Protein AF-A0A8X7TLR9-F1 (afdb_monomer_lite)

Secondary structure (DSSP, 8-state):
-------PPP---------------------------------------------------S-HHHHHHHHHHHHHHHHHHHHHHHHHHHHHHHHHHHHHHHHHHHHHHHHHHHHHHHHHHHHHHHHHHHHS-------

Structure (mmCIF, N/CA/C/O backbone):
data_AF-A0A8X7TLR9-F1
#
_entry.id   AF-A0A8X7TLR9-F1
#
loop_
_atom_site.group_PDB
_atom_site.id
_atom_site.type_symbol
_atom_site.label_atom_id
_atom_site.label_alt_id
_atom_site.label_comp_id
_atom_site.label_asym_id
_atom_site.label_entity_id
_atom_site.label_seq_id
_atom_site.pdbx_PDB_ins_code
_atom_site.Cartn_x
_atom_site.Cartn_y
_atom_site.Cartn_z
_atom_site.occupancy
_atom_site.B_iso_or_equiv
_atom_site.auth_seq_id
_atom_site.auth_comp_id
_atom_site.auth_asym_id
_atom_site.auth_atom_id
_atom_site.pdbx_PDB_model_num
ATOM 1 N N . MET A 1 1 ? -4.929 31.911 23.829 1.00 50.41 1 MET A N 1
ATOM 2 C CA . MET A 1 1 ? -4.168 30.751 24.344 1.00 50.41 1 MET A CA 1
ATOM 3 C C . MET A 1 1 ? -3.832 29.879 23.144 1.00 50.41 1 MET A C 1
ATOM 5 O O . MET A 1 1 ? -4.741 29.319 22.551 1.00 50.41 1 MET A O 1
ATOM 9 N N . GLY A 1 2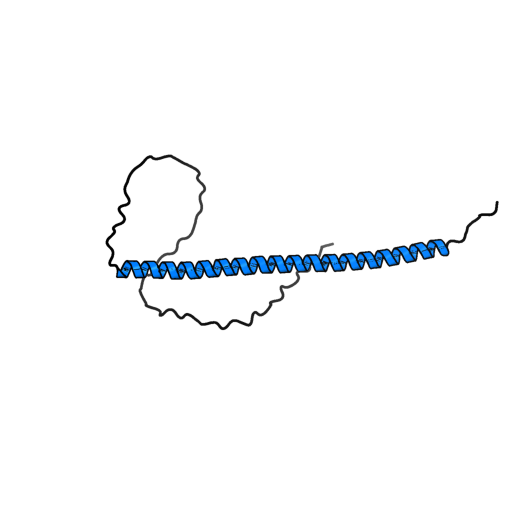 ? -2.582 29.937 22.679 1.00 43.56 2 GLY A N 1
ATOM 10 C CA . GLY A 1 2 ? -2.163 29.411 21.376 1.00 43.56 2 GLY A CA 1
ATOM 11 C C . GLY A 1 2 ? -1.994 27.892 21.355 1.00 43.56 2 GLY A C 1
ATOM 12 O O . GLY A 1 2 ? -1.440 27.307 22.282 1.00 43.56 2 GLY A O 1
ATOM 13 N N . THR A 1 3 ? -2.448 27.264 20.275 1.00 51.62 3 THR A N 1
ATOM 14 C CA . THR A 1 3 ? -2.198 25.858 19.951 1.00 51.62 3 THR A CA 1
ATOM 15 C C . THR A 1 3 ? -0.749 25.682 19.510 1.00 51.62 3 THR A C 1
ATOM 17 O O . THR A 1 3 ? -0.326 26.186 18.470 1.00 51.62 3 THR A O 1
ATOM 20 N N . ARG A 1 4 ? 0.029 24.975 20.329 1.00 55.84 4 ARG A N 1
ATOM 21 C CA . ARG A 1 4 ? 1.423 24.626 20.059 1.00 55.84 4 ARG A CA 1
ATOM 22 C C . ARG A 1 4 ? 1.445 23.411 19.128 1.00 55.84 4 ARG A C 1
ATOM 24 O O . ARG A 1 4 ? 1.131 22.305 19.552 1.00 55.84 4 ARG A O 1
ATOM 31 N N . VAL A 1 5 ? 1.781 23.631 17.860 1.00 59.19 5 VAL A N 1
ATOM 32 C CA . VAL A 1 5 ? 1.993 22.563 16.873 1.00 59.19 5 VAL A CA 1
ATOM 33 C C . VAL A 1 5 ? 3.291 21.843 17.239 1.00 59.19 5 VAL A C 1
ATOM 35 O O . VAL A 1 5 ? 4.369 22.433 17.172 1.00 59.19 5 VAL A O 1
ATOM 38 N N . LEU A 1 6 ? 3.197 20.587 17.676 1.00 62.03 6 LEU A N 1
ATOM 39 C CA . LEU A 1 6 ? 4.368 19.733 17.855 1.00 62.03 6 LEU A CA 1
ATOM 40 C C . LEU A 1 6 ? 4.770 19.183 16.485 1.00 62.03 6 LEU A C 1
ATOM 42 O O . LEU A 1 6 ? 4.161 18.252 15.965 1.00 62.03 6 LEU A O 1
ATOM 46 N N . LEU A 1 7 ? 5.788 19.804 15.895 1.00 58.03 7 LEU A N 1
ATOM 47 C CA . LEU A 1 7 ? 6.465 19.313 14.702 1.00 58.03 7 LEU A CA 1
ATOM 48 C C . LEU A 1 7 ? 7.298 18.083 15.094 1.00 58.03 7 LEU A C 1
ATOM 50 O O . LEU A 1 7 ? 8.336 18.219 15.742 1.00 58.03 7 LEU A O 1
ATOM 54 N N . LEU A 1 8 ? 6.831 16.883 14.739 1.00 56.97 8 LEU A N 1
ATOM 55 C CA . LEU A 1 8 ? 7.645 15.673 14.849 1.00 56.97 8 LEU A CA 1
ATOM 56 C C . LEU A 1 8 ? 8.790 15.729 13.821 1.00 56.97 8 LEU A C 1
ATOM 58 O O . LEU A 1 8 ? 8.535 16.021 12.650 1.00 56.97 8 LEU A O 1
ATOM 62 N N . PRO A 1 9 ? 10.043 15.446 14.220 1.00 61.28 9 PRO A N 1
ATOM 63 C CA . PRO A 1 9 ? 11.161 15.417 13.288 1.00 61.28 9 PRO A CA 1
ATOM 64 C C . PRO A 1 9 ? 11.102 14.156 12.407 1.00 61.28 9 PRO A C 1
ATOM 66 O O . PRO A 1 9 ? 10.744 13.080 12.900 1.00 61.28 9 PRO A O 1
ATOM 69 N N . PRO A 1 10 ? 11.493 14.234 11.122 1.00 56.00 10 PRO A N 1
ATOM 70 C CA . PRO A 1 10 ? 11.616 13.048 10.287 1.00 56.00 10 PRO A CA 1
ATOM 71 C C . PRO A 1 10 ? 12.791 12.187 10.776 1.00 56.00 10 PRO A C 1
ATOM 73 O O . PRO A 1 10 ? 13.925 12.656 10.878 1.00 56.00 10 PRO A O 1
ATOM 76 N N . ARG A 1 11 ? 12.526 10.909 11.082 1.00 49.81 11 ARG A N 1
ATOM 77 C CA . ARG A 1 11 ? 13.576 9.917 11.357 1.00 49.81 11 ARG A CA 1
ATOM 78 C C . ARG A 1 11 ? 14.223 9.529 10.030 1.00 49.81 11 ARG A C 1
ATOM 80 O O . ARG A 1 11 ? 13.587 8.897 9.191 1.00 49.81 11 ARG A O 1
ATOM 87 N N . SER A 1 12 ? 15.487 9.895 9.853 1.00 43.62 12 SER A N 1
ATOM 88 C CA . SER A 1 12 ? 16.330 9.405 8.768 1.00 43.62 12 SER A CA 1
ATOM 89 C C . SER A 1 12 ? 16.535 7.895 8.921 1.00 43.62 12 SER A C 1
ATOM 91 O O . SER A 1 12 ? 17.177 7.427 9.862 1.00 43.62 12 SER A O 1
ATOM 93 N N . LYS A 1 13 ? 15.980 7.108 7.994 1.00 53.12 13 LYS A N 1
ATOM 94 C CA . LYS A 1 13 ? 16.423 5.728 7.786 1.00 53.12 13 LYS A CA 1
ATOM 95 C C . LYS A 1 13 ? 17.663 5.790 6.897 1.00 53.12 13 LYS A C 1
ATOM 97 O O . LYS A 1 13 ? 17.578 6.215 5.750 1.00 53.12 13 LYS A O 1
ATOM 102 N N . LYS A 1 14 ? 18.812 5.424 7.470 1.00 44.06 14 LYS A N 1
ATOM 103 C CA . LYS A 1 14 ? 20.032 5.094 6.730 1.00 44.06 14 LYS A CA 1
ATOM 104 C C . LYS A 1 14 ? 19.715 3.919 5.804 1.00 44.06 14 LYS A C 1
ATOM 106 O O . LYS A 1 14 ? 19.462 2.822 6.289 1.00 44.06 14 LYS A O 1
ATOM 111 N N . THR A 1 15 ? 19.707 4.166 4.504 1.00 38.97 15 THR A N 1
ATOM 112 C CA . THR A 1 15 ? 19.921 3.143 3.481 1.00 38.97 15 THR A CA 1
ATOM 113 C C . THR A 1 15 ? 21.419 2.887 3.411 1.00 38.97 15 THR A C 1
ATOM 115 O O . THR A 1 15 ? 22.150 3.643 2.776 1.00 38.97 15 THR A O 1
ATOM 118 N N . GLU A 1 16 ? 21.873 1.868 4.134 1.00 49.69 16 GLU A N 1
ATOM 119 C CA . GLU A 1 16 ? 22.988 1.057 3.652 1.00 49.69 16 GLU A CA 1
ATOM 120 C C . GLU A 1 16 ? 22.412 -0.064 2.784 1.00 49.69 16 GLU A C 1
ATOM 122 O O . GLU A 1 16 ? 21.243 -0.412 2.944 1.00 49.69 16 GLU A O 1
ATOM 127 N N . GLU A 1 17 ? 23.249 -0.586 1.888 1.00 45.06 17 GLU A N 1
ATOM 128 C CA . GLU A 1 17 ? 22.975 -1.575 0.834 1.00 45.06 17 GLU A CA 1
ATOM 129 C C . GLU A 1 17 ? 22.536 -0.983 -0.515 1.00 45.06 17 GLU A C 1
ATOM 131 O O . GLU A 1 17 ? 21.356 -0.792 -0.797 1.00 45.06 17 GLU A O 1
ATOM 136 N N . SER A 1 18 ? 23.525 -0.704 -1.371 1.00 44.78 18 SER A N 1
ATOM 137 C CA . SER A 1 18 ? 23.675 -1.406 -2.658 1.00 44.78 18 SER A CA 1
ATOM 138 C C . SER A 1 18 ? 24.942 -0.897 -3.357 1.00 44.78 18 SER A C 1
ATOM 140 O O . SER A 1 18 ? 24.904 0.043 -4.150 1.00 44.78 18 SER A O 1
ATOM 142 N N . GLU A 1 19 ? 26.084 -1.508 -3.042 1.00 50.75 19 GLU A N 1
ATOM 143 C CA . GLU A 1 19 ? 27.272 -1.456 -3.896 1.00 50.75 19 GLU A CA 1
ATOM 144 C C . GLU A 1 19 ? 26.984 -2.304 -5.144 1.00 50.75 19 GLU A C 1
ATOM 146 O O . GLU A 1 19 ? 27.215 -3.507 -5.152 1.00 50.75 19 GLU A O 1
ATOM 151 N N . GLU A 1 20 ? 26.428 -1.698 -6.192 1.00 46.66 20 GLU A N 1
ATOM 152 C CA . GLU A 1 20 ? 26.343 -2.330 -7.510 1.00 46.66 20 GLU A CA 1
ATOM 153 C C . GLU A 1 20 ? 26.904 -1.373 -8.564 1.00 46.66 20 GLU A C 1
ATOM 155 O O . GLU A 1 20 ? 26.241 -0.444 -9.018 1.00 46.66 20 GLU A O 1
ATOM 160 N N . GLU A 1 21 ? 28.178 -1.618 -8.875 1.00 46.72 21 GLU A N 1
ATOM 161 C CA . GLU A 1 21 ? 28.906 -1.280 -10.100 1.00 46.72 21 GLU A CA 1
ATOM 162 C C . GLU A 1 21 ? 28.623 0.102 -10.713 1.00 46.72 21 GLU A C 1
ATOM 164 O O . GLU A 1 21 ? 27.740 0.299 -11.553 1.00 46.72 21 GLU A O 1
ATOM 169 N N . GLU A 1 22 ? 29.502 1.049 -10.372 1.00 43.06 22 GLU A N 1
ATOM 170 C CA . GLU A 1 22 ? 29.834 2.200 -11.209 1.00 43.06 22 GLU A CA 1
ATOM 171 C C . GLU A 1 22 ? 30.063 1.748 -12.659 1.00 43.06 22 GLU A C 1
ATOM 173 O O . GLU A 1 22 ? 31.141 1.288 -13.042 1.00 43.06 22 GLU A O 1
ATOM 178 N N . LEU A 1 23 ? 29.045 1.901 -13.507 1.00 53.53 23 LEU A N 1
ATOM 179 C CA . LEU A 1 23 ? 29.184 1.734 -14.948 1.00 53.53 23 LEU A CA 1
ATOM 180 C C . LEU A 1 23 ? 29.871 2.989 -15.499 1.00 53.53 23 LEU A C 1
ATOM 182 O O . LEU A 1 23 ? 29.239 3.878 -16.072 1.00 53.53 23 LEU A O 1
ATOM 186 N N . MET A 1 24 ? 31.177 3.072 -15.243 1.00 51.97 24 MET A N 1
ATOM 187 C CA . MET A 1 24 ? 32.064 4.147 -15.665 1.00 51.97 24 MET A CA 1
ATOM 188 C C . MET A 1 24 ? 32.052 4.220 -17.195 1.00 51.97 24 MET A C 1
ATOM 190 O O . MET A 1 24 ? 32.625 3.384 -17.894 1.00 51.97 24 MET A O 1
ATOM 194 N N . VAL A 1 25 ? 31.341 5.207 -17.734 1.00 60.88 25 VAL A N 1
ATOM 195 C CA . VAL A 1 25 ? 31.395 5.535 -19.159 1.00 60.88 25 VAL A CA 1
ATOM 196 C C . VAL A 1 25 ? 32.743 6.224 -19.396 1.00 60.88 25 VAL A C 1
ATOM 198 O O . VAL A 1 25 ? 33.009 7.210 -18.711 1.00 60.88 25 VAL A O 1
ATOM 201 N N . PRO A 1 26 ? 33.606 5.755 -20.319 1.00 58.69 26 PRO A N 1
ATOM 202 C CA . PRO A 1 26 ? 34.833 6.474 -20.641 1.00 58.69 26 PRO A CA 1
ATOM 203 C C . PRO A 1 26 ? 34.508 7.900 -21.092 1.00 58.69 26 PRO A C 1
ATOM 205 O O . PRO A 1 26 ? 33.720 8.089 -22.026 1.00 58.69 26 PRO A O 1
ATOM 208 N N . ASP A 1 27 ? 35.108 8.884 -20.424 1.00 48.09 27 ASP A N 1
ATOM 209 C CA . ASP A 1 27 ? 34.973 10.295 -20.767 1.00 48.09 27 ASP A CA 1
ATOM 210 C C . ASP A 1 27 ? 35.764 10.551 -22.057 1.00 48.09 27 ASP A C 1
ATOM 212 O O . ASP A 1 27 ? 36.995 10.574 -22.074 1.00 48.09 27 ASP A O 1
ATOM 216 N N . MET A 1 28 ? 35.050 10.654 -23.178 1.00 55.72 28 MET A N 1
ATOM 217 C CA . MET A 1 28 ? 35.617 11.098 -24.447 1.00 55.72 28 MET A CA 1
ATOM 218 C C . MET A 1 28 ? 35.262 12.575 -24.602 1.00 55.72 28 MET A C 1
ATOM 220 O O . MET A 1 28 ? 34.204 12.923 -25.130 1.00 55.72 28 MET A O 1
ATOM 224 N N . GLU A 1 29 ? 36.165 13.413 -24.096 1.00 44.09 29 GLU A N 1
ATOM 225 C CA . GLU A 1 29 ? 36.261 14.855 -24.325 1.00 44.09 29 GLU A CA 1
ATOM 226 C C . GLU A 1 29 ? 35.891 15.217 -25.773 1.00 44.09 29 GLU A C 1
ATOM 228 O O . GLU A 1 29 ? 36.621 14.937 -26.728 1.00 44.09 29 GLU A O 1
ATOM 233 N N . ALA A 1 30 ? 34.740 15.865 -25.940 1.00 41.62 30 ALA A N 1
ATOM 234 C CA . ALA A 1 30 ? 34.401 16.600 -27.147 1.00 41.62 30 ALA A CA 1
ATOM 235 C C . ALA A 1 30 ? 33.771 17.928 -26.730 1.00 41.62 30 ALA A C 1
ATOM 237 O O . ALA A 1 30 ? 32.583 18.020 -26.415 1.00 41.62 30 ALA A O 1
ATOM 238 N N . ALA A 1 31 ? 34.631 18.944 -26.717 1.00 47.59 31 ALA A N 1
ATOM 239 C CA . ALA A 1 31 ? 34.321 20.350 -26.542 1.00 47.59 31 ALA A CA 1
ATOM 240 C C . ALA A 1 31 ? 33.026 20.765 -27.262 1.00 47.59 31 ALA A C 1
ATOM 242 O O . ALA A 1 31 ? 32.839 20.524 -28.455 1.00 47.59 31 ALA A O 1
ATOM 243 N N . GLY A 1 32 ? 32.147 21.440 -26.525 1.00 39.19 32 GLY A N 1
ATOM 244 C CA . GLY A 1 32 ? 30.871 21.928 -27.035 1.00 39.19 32 GLY A CA 1
ATOM 245 C C . GLY A 1 32 ? 30.142 22.778 -26.007 1.00 39.19 32 GLY A C 1
ATOM 246 O O . GLY A 1 32 ? 29.044 22.446 -25.577 1.00 39.19 32 GLY A O 1
ATOM 247 N N . SER A 1 33 ? 30.797 23.854 -25.581 1.00 45.59 33 SER A N 1
ATOM 248 C CA . SER A 1 33 ? 30.229 24.906 -24.742 1.00 45.59 33 SER A CA 1
ATOM 249 C C . SER A 1 33 ? 29.044 25.595 -25.433 1.00 45.59 33 SER A C 1
ATOM 251 O O . SER A 1 33 ? 29.173 26.050 -26.569 1.00 45.59 33 SER A O 1
ATOM 253 N N . THR A 1 34 ? 27.907 25.676 -24.734 1.00 39.28 34 THR A N 1
ATOM 254 C CA . THR A 1 34 ? 27.107 26.887 -24.421 1.00 39.28 34 THR A CA 1
ATOM 255 C C . THR A 1 34 ? 25.593 26.628 -24.417 1.00 39.28 34 THR A C 1
ATOM 257 O O . THR A 1 34 ? 25.023 26.125 -25.379 1.00 39.28 34 THR A O 1
ATOM 260 N N . GLY A 1 35 ? 24.931 27.095 -23.351 1.00 40.03 35 GLY A N 1
ATOM 261 C CA . GLY A 1 35 ? 23.702 27.875 -23.528 1.00 40.03 35 GLY A CA 1
ATOM 262 C C . GLY A 1 35 ? 22.380 27.253 -23.083 1.00 40.03 35 GLY A C 1
ATOM 263 O O . GLY A 1 35 ? 21.567 26.848 -23.902 1.00 40.03 35 GLY A O 1
ATOM 264 N N . VAL A 1 36 ? 22.142 27.283 -21.775 1.00 45.25 36 VAL A N 1
ATOM 265 C CA . VAL A 1 36 ? 20.837 27.213 -21.097 1.00 45.25 36 VAL A CA 1
ATOM 266 C C . VAL A 1 36 ? 19.819 28.202 -21.694 1.00 45.25 36 VAL A C 1
ATOM 268 O O . VAL A 1 36 ? 20.159 29.370 -21.826 1.00 45.25 36 VAL A O 1
ATOM 271 N N . VAL A 1 37 ? 18.566 27.771 -21.916 1.00 42.91 37 VAL A N 1
ATOM 272 C CA . VAL A 1 37 ? 17.341 28.498 -21.500 1.00 42.91 37 VAL A CA 1
ATOM 273 C C . VAL A 1 37 ? 16.156 27.528 -21.362 1.00 42.91 37 VAL A C 1
ATOM 275 O O . VAL A 1 37 ? 15.789 26.818 -22.294 1.00 42.91 37 VAL A O 1
ATOM 278 N N . SER A 1 38 ? 15.568 27.521 -20.167 1.00 45.47 38 SER A N 1
ATOM 279 C CA . SER A 1 38 ? 14.239 26.981 -19.853 1.00 45.47 38 SER A CA 1
ATOM 280 C C . SER A 1 38 ? 13.212 28.122 -19.811 1.00 45.47 38 SER A C 1
ATOM 282 O O . SER A 1 38 ? 13.599 29.276 -19.636 1.00 45.47 38 SER A O 1
ATOM 284 N N . SER A 1 39 ? 11.923 27.748 -19.821 1.00 47.28 39 SER A N 1
ATOM 285 C CA . SER A 1 39 ? 10.677 28.547 -19.699 1.00 47.28 39 SER A CA 1
ATOM 286 C C . SER A 1 39 ? 10.112 29.042 -21.044 1.00 47.28 39 SER A C 1
ATOM 288 O O . SER A 1 39 ? 10.857 29.508 -21.891 1.00 47.28 39 SER A O 1
ATOM 290 N N . SER A 1 40 ? 8.821 28.915 -21.367 1.00 38.69 40 SER A N 1
ATOM 291 C CA . SER A 1 40 ? 7.617 28.890 -20.523 1.00 38.69 40 SER A CA 1
ATOM 292 C C . SER A 1 40 ? 6.476 28.153 -21.235 1.00 38.69 40 SER A C 1
ATOM 294 O O . SER A 1 40 ? 6.465 28.070 -22.461 1.00 38.69 40 SER A O 1
ATOM 296 N N . ALA A 1 41 ? 5.518 27.645 -20.464 1.00 45.38 41 ALA A N 1
ATOM 297 C CA . ALA A 1 41 ? 4.215 27.234 -20.970 1.00 45.38 41 ALA A CA 1
ATOM 298 C C . ALA A 1 41 ? 3.431 28.453 -21.486 1.00 45.38 41 ALA A C 1
ATOM 300 O O . ALA A 1 41 ? 3.453 29.495 -20.834 1.00 45.38 41 ALA A O 1
ATOM 301 N N . ASP A 1 42 ? 2.719 28.292 -22.600 1.00 41.19 42 ASP A N 1
ATOM 302 C CA . ASP A 1 42 ? 1.522 29.076 -22.898 1.00 41.19 42 ASP A CA 1
ATOM 303 C C . ASP A 1 42 ? 0.485 28.180 -23.581 1.00 41.19 42 ASP A C 1
ATOM 305 O O . ASP A 1 42 ? 0.804 27.335 -24.422 1.00 41.19 42 ASP A O 1
ATOM 309 N N . ASP A 1 43 ? -0.734 28.341 -23.095 1.00 48.62 43 ASP A N 1
ATOM 310 C CA . ASP A 1 43 ? -1.954 27.625 -23.415 1.00 48.62 43 ASP A CA 1
ATOM 311 C C . ASP A 1 43 ? -2.560 28.232 -24.685 1.00 48.62 43 ASP A C 1
ATOM 313 O O . ASP A 1 43 ? -2.592 29.447 -24.857 1.00 48.62 43 ASP A O 1
ATOM 317 N N . GLY A 1 44 ? -3.025 27.400 -25.612 1.00 41.00 44 GLY A N 1
ATOM 318 C CA . GLY A 1 44 ? -3.516 27.914 -26.885 1.00 41.00 44 GLY A CA 1
ATOM 319 C C . GLY A 1 44 ? -4.099 26.830 -27.761 1.00 41.00 44 GLY A C 1
ATOM 320 O O . GLY A 1 44 ? -3.498 26.414 -28.750 1.00 41.00 44 GLY A O 1
ATOM 321 N N . ALA A 1 45 ? -5.291 26.369 -27.392 1.00 52.97 45 ALA A N 1
ATOM 322 C CA . ALA A 1 45 ? -6.156 25.621 -28.283 1.00 52.97 45 ALA A CA 1
ATOM 323 C C . ALA A 1 45 ? -6.407 26.431 -29.566 1.00 52.97 45 ALA A C 1
ATOM 325 O O . ALA A 1 45 ? -7.123 27.428 -29.551 1.00 52.97 45 ALA A O 1
ATOM 326 N N . ASN A 1 46 ? -5.843 25.987 -30.686 1.00 42.97 46 ASN A N 1
ATOM 327 C CA . ASN A 1 46 ? -6.381 26.315 -31.997 1.00 42.97 46 ASN A CA 1
ATOM 328 C C . ASN A 1 46 ? -6.010 25.218 -32.991 1.00 42.97 46 ASN A C 1
ATOM 330 O O . ASN A 1 46 ? -4.869 25.089 -33.429 1.00 42.97 46 ASN A O 1
ATOM 334 N N . ASN A 1 47 ? -7.008 24.407 -33.319 1.00 47.50 47 ASN A N 1
ATOM 335 C CA . ASN A 1 47 ? -6.968 23.556 -34.492 1.00 47.50 47 ASN A CA 1
ATOM 336 C C . ASN A 1 47 ? -7.126 24.457 -35.728 1.00 47.50 47 ASN A C 1
ATOM 338 O O . ASN A 1 47 ? -8.030 25.294 -35.753 1.00 47.50 47 ASN A O 1
ATOM 342 N N . PRO A 1 48 ? -6.317 24.249 -36.770 1.00 47.84 48 PRO A N 1
ATOM 343 C CA . PRO A 1 48 ? -6.929 24.164 -38.081 1.00 47.84 48 PRO A CA 1
ATOM 344 C C . PRO A 1 48 ? -6.460 22.901 -38.797 1.00 47.84 48 PRO A C 1
ATOM 346 O O . PRO A 1 48 ? -5.265 22.639 -38.948 1.00 47.84 48 PRO A O 1
ATOM 349 N N . GLU A 1 49 ? -7.441 22.143 -39.281 1.00 45.28 49 GLU A N 1
ATOM 350 C CA . GLU A 1 49 ? -7.253 21.216 -40.387 1.00 45.28 49 GLU A CA 1
ATOM 351 C C . GLU A 1 49 ? -6.427 21.898 -41.480 1.00 45.28 49 GLU A C 1
ATOM 353 O O . GLU A 1 49 ? -6.820 22.925 -42.034 1.00 45.28 49 GLU A O 1
ATOM 358 N N . THR A 1 50 ? -5.273 21.321 -41.800 1.00 44.34 50 THR A N 1
ATOM 359 C CA . THR A 1 50 ? -4.642 21.549 -43.095 1.00 44.34 50 THR A CA 1
ATOM 360 C C . THR A 1 50 ? -4.270 20.217 -43.716 1.00 44.34 50 THR A C 1
ATOM 362 O O . THR A 1 50 ? -3.448 19.441 -43.232 1.00 44.34 50 THR A O 1
ATOM 365 N N . ASP A 1 51 ? -5.008 19.994 -44.785 1.00 38.00 51 ASP A N 1
ATOM 366 C CA . ASP A 1 51 ? -4.907 19.020 -45.839 1.00 38.00 51 ASP A CA 1
ATOM 367 C C . ASP A 1 51 ? -3.465 18.666 -46.246 1.00 38.00 51 ASP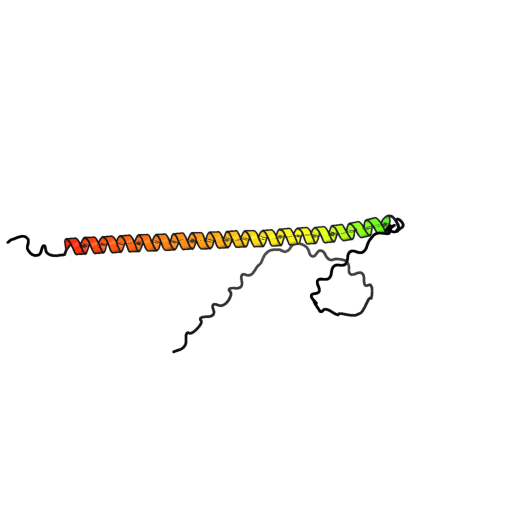 A C 1
ATOM 369 O O . ASP A 1 51 ? -2.630 19.536 -46.469 1.00 38.00 51 ASP A O 1
ATOM 373 N N . GLN A 1 52 ? -3.248 17.355 -46.367 1.00 48.94 52 GLN A N 1
ATOM 374 C CA . GLN A 1 52 ? -2.454 16.641 -47.369 1.00 48.94 52 GLN A CA 1
ATOM 375 C C . GLN A 1 52 ? -1.042 17.112 -47.773 1.00 48.94 52 GLN A C 1
ATOM 377 O O . GLN A 1 52 ? -0.729 18.269 -48.025 1.00 48.94 52 GLN A O 1
ATOM 382 N N . THR A 1 53 ? -0.247 16.081 -48.094 1.00 38.94 53 THR A N 1
ATOM 383 C CA . THR A 1 53 ? 1.041 16.125 -48.804 1.00 38.94 53 THR A CA 1
ATOM 384 C C . THR A 1 53 ? 2.211 16.500 -47.862 1.00 38.94 53 THR A C 1
ATOM 386 O O . THR A 1 53 ? 2.139 17.431 -47.087 1.00 38.94 53 THR A O 1
ATOM 389 N N . GLN A 1 54 ? 3.357 15.825 -47.777 1.00 42.16 54 GLN A N 1
ATOM 390 C CA . GLN A 1 54 ? 4.103 15.037 -48.741 1.00 42.16 54 GLN A CA 1
ATOM 391 C C . GLN A 1 54 ? 5.028 14.090 -47.967 1.00 42.16 54 GLN A C 1
ATOM 393 O O . GLN A 1 54 ? 5.805 14.511 -47.117 1.00 42.16 54 GLN A O 1
ATOM 398 N N . ASN A 1 55 ? 4.989 12.805 -48.313 1.00 44.03 55 ASN A N 1
ATOM 399 C CA . ASN A 1 55 ? 6.197 12.087 -48.703 1.00 44.03 55 ASN A CA 1
ATOM 400 C C . ASN A 1 55 ? 7.468 12.432 -47.890 1.00 44.03 55 ASN A C 1
ATOM 402 O O . ASN A 1 55 ? 8.441 12.959 -48.431 1.00 44.03 55 ASN A O 1
ATOM 406 N N . ALA A 1 56 ? 7.501 12.071 -46.604 1.00 49.47 56 ALA A N 1
ATOM 407 C CA . ALA A 1 56 ? 8.746 12.019 -45.849 1.00 49.47 56 ALA A CA 1
ATOM 408 C C . ALA A 1 56 ? 9.569 10.818 -46.347 1.00 49.47 56 ALA A C 1
ATOM 410 O O . ALA A 1 56 ? 9.698 9.791 -45.674 1.00 49.47 56 ALA A O 1
ATOM 411 N N . LYS A 1 57 ? 10.141 10.949 -47.553 1.00 51.38 57 LYS A N 1
ATOM 412 C CA . LYS A 1 57 ? 11.313 10.193 -48.001 1.00 51.38 57 LYS A CA 1
ATOM 413 C C . LYS A 1 57 ? 12.443 10.544 -47.039 1.00 51.38 57 LYS A C 1
ATOM 415 O O . LYS A 1 57 ? 13.299 11.374 -47.318 1.00 51.38 57 LYS A O 1
ATOM 420 N N . ARG A 1 58 ? 12.417 9.920 -45.860 1.00 60.28 58 ARG A N 1
ATOM 421 C CA . ARG A 1 58 ? 13.552 9.875 -44.942 1.00 60.28 58 ARG A CA 1
ATOM 422 C C . ARG A 1 58 ? 14.735 9.416 -45.791 1.00 60.28 58 ARG A C 1
ATOM 424 O O . ARG A 1 58 ? 14.577 8.397 -46.470 1.00 60.28 58 ARG A O 1
ATOM 431 N N . PRO A 1 59 ? 15.880 10.115 -45.796 1.00 55.38 59 PRO A N 1
ATOM 432 C CA . PRO A 1 59 ? 17.014 9.677 -46.585 1.00 55.38 59 PRO A CA 1
ATOM 433 C C . PRO A 1 59 ? 17.435 8.308 -46.045 1.00 55.38 59 PRO A C 1
ATOM 435 O O . PRO A 1 59 ? 18.009 8.179 -44.962 1.00 55.38 59 PRO A O 1
ATOM 438 N N . ARG A 1 60 ? 17.062 7.255 -46.777 1.00 63.06 60 ARG A N 1
ATOM 439 C CA . ARG A 1 60 ? 17.580 5.899 -46.622 1.00 63.06 60 ARG A CA 1
ATOM 440 C C . ARG A 1 60 ? 19.000 5.943 -47.176 1.00 63.06 60 ARG A C 1
ATOM 442 O O . ARG A 1 60 ? 19.216 5.627 -48.334 1.00 63.06 60 ARG A O 1
ATOM 449 N N . GLY A 1 61 ? 19.934 6.458 -46.384 1.00 60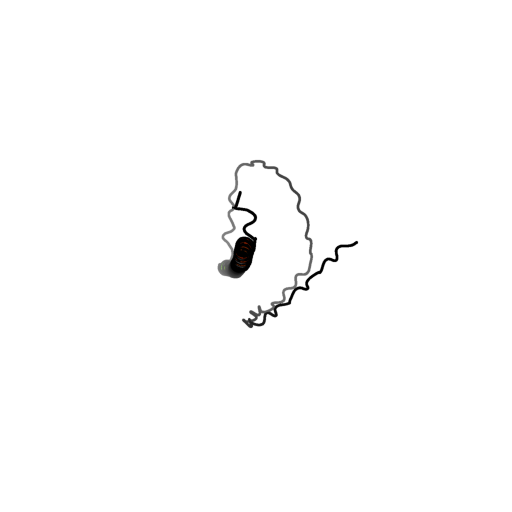.09 61 GLY A N 1
ATOM 450 C CA . GLY A 1 61 ? 21.268 6.770 -46.895 1.00 60.09 61 GLY A CA 1
ATOM 451 C C . GLY A 1 61 ? 22.242 7.223 -45.820 1.00 60.09 61 GLY A C 1
ATOM 452 O O . GLY A 1 61 ? 22.900 8.242 -45.972 1.00 60.09 61 GLY A O 1
ATOM 453 N N . ARG A 1 62 ? 22.318 6.495 -44.706 1.00 61.97 62 ARG A N 1
ATOM 454 C CA . ARG A 1 62 ? 23.381 6.679 -43.717 1.00 61.97 62 ARG A CA 1
ATOM 455 C C . ARG A 1 62 ? 24.040 5.322 -43.520 1.00 61.97 62 ARG A C 1
ATOM 457 O O . ARG A 1 62 ? 23.313 4.340 -43.376 1.00 61.97 62 ARG A O 1
ATOM 464 N N . ASN A 1 63 ? 25.369 5.296 -43.603 1.00 74.81 63 ASN A N 1
ATOM 465 C CA . ASN A 1 63 ? 26.245 4.133 -43.440 1.00 74.81 63 ASN A CA 1
ATOM 466 C C . ASN A 1 63 ? 25.629 3.083 -42.481 1.00 74.81 63 ASN A C 1
ATOM 468 O O . ASN A 1 63 ? 25.190 3.486 -41.400 1.00 74.81 63 ASN A O 1
ATOM 472 N N . PRO A 1 64 ? 25.547 1.783 -42.836 1.00 79.19 64 PRO A N 1
ATOM 473 C CA . PRO A 1 64 ? 24.994 0.740 -41.959 1.00 79.19 64 PRO A CA 1
ATOM 474 C C . PRO A 1 64 ? 25.498 0.824 -40.507 1.00 79.19 64 PRO A C 1
ATOM 476 O O . PRO A 1 64 ? 24.697 0.709 -39.580 1.00 79.19 64 PRO A O 1
ATOM 479 N N . VAL A 1 65 ? 26.771 1.181 -40.315 1.00 82.62 65 VAL A N 1
ATOM 480 C CA . VAL A 1 65 ? 27.400 1.392 -38.999 1.00 82.62 65 VAL A CA 1
ATOM 481 C C . VAL A 1 65 ? 26.707 2.494 -38.174 1.00 82.62 65 VAL A C 1
ATOM 483 O O . VAL A 1 65 ? 26.417 2.318 -36.990 1.00 82.62 65 VAL A O 1
ATOM 486 N N . ASP A 1 66 ? 26.334 3.617 -38.791 1.00 86.00 66 ASP A N 1
ATOM 487 C CA . ASP A 1 66 ? 25.650 4.721 -38.103 1.00 86.00 66 ASP A CA 1
ATOM 488 C C . ASP A 1 66 ? 24.220 4.349 -37.682 1.00 86.00 66 ASP A C 1
ATOM 490 O O . ASP A 1 66 ? 23.685 4.874 -36.697 1.00 86.00 66 ASP A O 1
ATOM 494 N N . LYS A 1 67 ? 23.559 3.471 -38.446 1.00 90.19 67 LYS A N 1
ATOM 495 C CA . LYS A 1 67 ? 22.216 2.974 -38.118 1.00 90.19 67 LYS A CA 1
ATOM 496 C C . LYS A 1 67 ? 22.269 2.073 -36.887 1.00 90.19 67 LYS A C 1
ATOM 498 O O . LYS A 1 67 ? 21.415 2.213 -36.007 1.00 90.19 67 LYS A O 1
ATOM 503 N N . GLU A 1 68 ? 23.253 1.183 -36.821 1.00 91.00 68 GLU A N 1
ATOM 504 C CA . GLU A 1 68 ? 23.482 0.304 -35.672 1.00 91.00 68 GLU A CA 1
ATOM 505 C C . GLU A 1 68 ? 23.819 1.117 -34.426 1.00 91.00 68 GLU A C 1
ATOM 507 O O . GLU A 1 68 ? 23.139 0.978 -33.411 1.00 91.00 68 GLU A O 1
ATOM 512 N N . TYR A 1 69 ? 24.740 2.077 -34.534 1.00 93.31 69 TYR A N 1
ATOM 513 C CA . TYR A 1 69 ? 25.098 2.961 -33.426 1.00 93.31 69 TYR A CA 1
ATOM 514 C C . TYR A 1 69 ? 23.892 3.743 -32.873 1.00 93.31 69 TYR A C 1
ATOM 516 O O . TYR A 1 69 ? 23.652 3.798 -31.663 1.00 93.31 69 TYR A O 1
ATOM 524 N N . ARG A 1 70 ? 23.055 4.311 -33.754 1.00 93.81 70 ARG A N 1
ATOM 525 C CA . ARG A 1 70 ? 21.816 4.998 -33.341 1.00 93.81 70 ARG A CA 1
ATOM 526 C C . ARG A 1 70 ? 20.818 4.052 -32.682 1.00 93.81 70 ARG A C 1
ATOM 528 O O . ARG A 1 70 ? 20.122 4.465 -31.753 1.00 93.81 70 ARG A O 1
ATOM 535 N N . SER A 1 71 ? 20.717 2.822 -33.178 1.00 94.75 71 SER A N 1
ATOM 536 C CA . SER A 1 71 ? 19.820 1.803 -32.625 1.00 94.75 71 SER A CA 1
ATOM 537 C C . SER A 1 71 ? 20.290 1.375 -31.238 1.00 94.75 71 SER A C 1
ATOM 539 O O . SER A 1 71 ? 19.484 1.358 -30.310 1.00 94.75 71 SER A O 1
ATOM 541 N N . LEU A 1 72 ? 21.596 1.169 -31.060 1.00 96.50 72 LEU A N 1
ATOM 542 C CA . LEU A 1 72 ? 22.208 0.848 -29.776 1.00 96.50 72 LEU A CA 1
ATOM 543 C C . LEU A 1 72 ? 21.985 1.966 -28.748 1.00 96.50 72 LEU A C 1
ATOM 545 O O . LEU A 1 72 ? 21.504 1.705 -27.648 1.00 96.50 72 LEU A O 1
ATOM 549 N N . LYS A 1 73 ? 22.206 3.237 -29.119 1.00 97.62 73 LYS A N 1
ATOM 550 C CA . LYS A 1 73 ? 21.949 4.379 -28.219 1.00 97.62 73 LYS A CA 1
ATOM 551 C C . LYS A 1 73 ? 20.478 4.467 -27.787 1.00 97.62 73 LYS A C 1
ATOM 553 O O . LYS A 1 73 ? 20.189 4.848 -26.654 1.00 97.62 73 LYS A O 1
ATOM 558 N N . ARG A 1 74 ? 19.535 4.131 -28.678 1.00 97.88 74 ARG A N 1
ATOM 559 C CA . ARG A 1 74 ? 18.099 4.059 -28.344 1.00 97.88 74 ARG A CA 1
ATOM 560 C C . ARG A 1 74 ? 17.796 2.898 -27.405 1.00 97.88 74 ARG A C 1
ATOM 562 O O . ARG A 1 74 ? 17.040 3.094 -26.460 1.00 97.88 74 ARG A O 1
ATOM 569 N N . LEU A 1 75 ? 18.393 1.733 -27.650 1.00 98.19 75 LEU A N 1
ATOM 570 C CA . LEU A 1 75 ? 18.221 0.545 -26.821 1.00 98.19 75 LEU A CA 1
ATOM 571 C C . LEU A 1 75 ? 18.696 0.798 -25.387 1.00 98.19 75 LEU A C 1
ATOM 573 O O . LEU A 1 75 ? 17.965 0.506 -24.446 1.00 98.19 75 LEU A O 1
ATOM 577 N N . LEU A 1 76 ? 19.864 1.421 -25.220 1.00 98.31 76 LEU A N 1
ATOM 578 C CA . LEU A 1 76 ? 20.401 1.769 -23.902 1.00 98.31 76 LEU A CA 1
ATOM 579 C C . LEU A 1 76 ? 19.488 2.745 -23.148 1.00 98.31 76 LEU A C 1
ATOM 581 O O . LEU A 1 76 ? 19.150 2.498 -21.994 1.00 98.31 76 LEU A O 1
ATOM 585 N N . ARG A 1 77 ? 18.998 3.803 -23.810 1.00 98.44 77 ARG A N 1
ATOM 586 C CA . ARG A 1 77 ? 18.024 4.718 -23.187 1.00 98.44 77 ARG A CA 1
ATOM 587 C C . ARG A 1 77 ? 16.725 4.012 -22.814 1.00 98.44 77 ARG A C 1
ATOM 589 O O . ARG A 1 77 ? 16.219 4.219 -21.719 1.00 98.44 77 ARG A O 1
ATOM 596 N N . ASN A 1 78 ? 16.193 3.173 -23.704 1.00 98.44 78 ASN A N 1
ATOM 597 C CA . ASN A 1 78 ? 14.962 2.432 -23.444 1.00 98.44 78 ASN A CA 1
ATOM 598 C C . ASN A 1 78 ? 15.119 1.475 -22.258 1.00 98.44 78 ASN A C 1
ATOM 600 O O . ASN A 1 78 ? 14.218 1.403 -21.428 1.00 98.44 78 ASN A O 1
ATOM 604 N N . ARG A 1 79 ? 16.275 0.813 -22.137 1.00 98.62 79 ARG A N 1
ATOM 605 C CA . ARG A 1 79 ? 16.600 -0.042 -20.993 1.00 98.62 79 ARG A CA 1
ATOM 606 C C . ARG A 1 79 ? 16.540 0.740 -19.683 1.00 98.62 79 ARG A C 1
ATOM 608 O O . ARG A 1 79 ? 15.834 0.311 -18.775 1.00 98.62 79 ARG A O 1
ATOM 615 N N . VAL A 1 80 ? 17.198 1.899 -19.618 1.00 98.69 80 VAL A N 1
ATOM 616 C CA . VAL A 1 80 ? 17.185 2.759 -18.422 1.00 98.69 80 VAL A CA 1
ATOM 617 C C . VAL A 1 80 ? 15.766 3.242 -18.112 1.00 98.69 80 VAL A C 1
ATOM 619 O O . VAL A 1 80 ? 15.304 3.113 -16.983 1.00 98.69 80 VAL A O 1
ATOM 622 N N . SER A 1 81 ? 15.020 3.728 -19.109 1.00 98.50 81 SER A N 1
ATOM 623 C CA . SER A 1 81 ? 13.637 4.178 -18.895 1.00 98.50 81 SER A CA 1
ATOM 624 C C . SER A 1 81 ? 12.712 3.045 -18.437 1.00 98.50 81 SER A C 1
ATOM 626 O O . SER A 1 81 ? 11.845 3.267 -17.594 1.00 98.50 81 SER A O 1
ATOM 628 N N . ALA A 1 82 ? 12.898 1.831 -18.959 1.00 98.69 82 ALA A N 1
ATOM 629 C CA . ALA A 1 82 ? 12.140 0.658 -18.542 1.00 98.69 82 ALA A CA 1
ATOM 630 C C . ALA A 1 82 ? 12.478 0.247 -17.102 1.00 98.69 82 ALA A C 1
ATOM 632 O O . ALA A 1 82 ? 11.566 -0.071 -16.340 1.00 98.69 82 ALA A O 1
ATOM 633 N N . GLN A 1 83 ? 13.757 0.289 -16.712 1.00 98.88 83 GLN A N 1
ATOM 634 C CA . GLN A 1 83 ? 14.187 0.048 -15.331 1.00 98.88 83 GLN A CA 1
ATOM 635 C C . GLN A 1 83 ? 13.577 1.081 -14.379 1.00 98.88 83 GLN A C 1
ATOM 637 O O . GLN A 1 83 ? 12.880 0.694 -13.447 1.00 98.88 83 GLN A O 1
ATOM 642 N N . GLN A 1 84 ? 13.705 2.375 -14.683 1.00 98.75 84 GLN A N 1
ATOM 643 C CA . GLN A 1 84 ? 13.120 3.448 -13.872 1.00 98.75 84 GLN A CA 1
ATOM 644 C C . GLN A 1 84 ? 11.595 3.331 -13.748 1.00 98.75 84 GLN A C 1
ATOM 646 O O . GLN A 1 84 ? 11.033 3.582 -12.687 1.00 98.75 84 GLN A O 1
ATOM 651 N N . ALA A 1 85 ? 10.892 2.952 -14.820 1.00 98.75 85 ALA A N 1
ATOM 652 C CA . ALA A 1 85 ? 9.447 2.741 -14.762 1.00 98.75 85 ALA A CA 1
ATOM 653 C C . ALA A 1 85 ? 9.070 1.562 -13.849 1.00 98.75 85 ALA A C 1
ATOM 655 O O . ALA A 1 85 ? 8.102 1.658 -13.094 1.00 98.75 85 ALA A O 1
ATOM 656 N N . ARG A 1 86 ? 9.840 0.466 -13.893 1.00 98.75 86 ARG A N 1
ATOM 657 C CA . ARG A 1 86 ? 9.646 -0.692 -13.008 1.00 98.75 86 ARG A CA 1
ATOM 658 C C . ARG A 1 86 ? 9.942 -0.344 -11.556 1.00 98.75 86 ARG A C 1
ATOM 660 O O . ARG A 1 86 ? 9.161 -0.718 -10.693 1.00 98.75 86 ARG A O 1
ATOM 667 N N . GLU A 1 87 ? 11.016 0.391 -11.300 1.00 98.75 87 GLU A N 1
ATOM 668 C CA . GLU A 1 87 ? 11.398 0.818 -9.956 1.00 98.75 87 GLU A CA 1
ATOM 669 C C . GLU A 1 87 ? 10.363 1.770 -9.355 1.00 98.75 87 GLU A C 1
ATOM 671 O O . GLU A 1 87 ? 9.864 1.514 -8.264 1.00 98.75 87 GLU A O 1
ATOM 676 N N . ARG A 1 88 ? 9.912 2.779 -10.115 1.00 98.81 88 ARG A N 1
ATOM 677 C CA . ARG A 1 88 ? 8.797 3.643 -9.696 1.00 98.81 88 ARG A CA 1
ATOM 678 C C . ARG A 1 88 ? 7.539 2.841 -9.368 1.00 98.81 88 ARG A C 1
ATOM 680 O O . ARG A 1 88 ? 6.893 3.110 -8.360 1.00 98.81 88 ARG A O 1
ATOM 687 N N . LYS A 1 89 ? 7.196 1.841 -10.191 1.00 98.75 89 LYS A N 1
ATOM 688 C CA . LYS A 1 89 ? 6.048 0.963 -9.924 1.00 98.75 89 LYS A CA 1
ATOM 689 C C . LYS A 1 89 ? 6.259 0.118 -8.665 1.00 98.75 89 LYS A C 1
ATOM 691 O O . LYS A 1 89 ? 5.318 -0.037 -7.897 1.00 98.75 89 LYS A O 1
ATOM 696 N N . LYS A 1 90 ? 7.466 -0.416 -8.457 1.00 98.75 90 LYS A N 1
ATOM 697 C CA . LYS A 1 90 ? 7.821 -1.201 -7.268 1.00 98.75 90 LYS A CA 1
ATOM 698 C C . LYS A 1 90 ? 7.643 -0.369 -5.998 1.00 98.75 90 LYS A C 1
ATOM 700 O O . LYS A 1 90 ? 6.987 -0.839 -5.079 1.00 98.75 90 LYS A O 1
ATOM 705 N N . VAL A 1 91 ? 8.156 0.864 -5.985 1.00 98.69 91 VAL A N 1
ATOM 706 C CA . VAL A 1 91 ? 7.997 1.795 -4.856 1.00 98.69 91 VAL A CA 1
ATOM 707 C C . VAL A 1 91 ? 6.522 2.103 -4.614 1.00 98.69 91 VAL A C 1
ATOM 709 O O . VAL A 1 91 ? 6.038 1.889 -3.513 1.00 98.69 91 VAL A O 1
ATOM 712 N N . TYR A 1 92 ? 5.774 2.495 -5.650 1.00 98.75 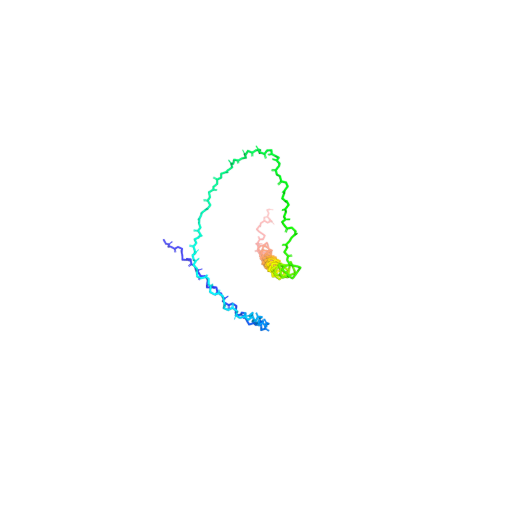92 TYR A N 1
ATOM 713 C CA . TYR A 1 92 ? 4.351 2.816 -5.500 1.00 98.75 92 TYR A CA 1
ATOM 714 C C . TYR A 1 92 ? 3.531 1.655 -4.917 1.00 98.75 92 TYR A C 1
ATOM 716 O O . TYR A 1 92 ? 2.713 1.863 -4.027 1.00 98.75 92 TYR A O 1
ATOM 724 N N . VAL A 1 93 ? 3.753 0.427 -5.399 1.00 98.75 93 VAL A N 1
ATOM 725 C CA . VAL A 1 93 ? 3.066 -0.761 -4.868 1.00 98.75 93 VAL A CA 1
ATOM 726 C C . VAL A 1 93 ? 3.488 -1.037 -3.425 1.00 98.75 93 VAL A C 1
ATOM 728 O O . VAL A 1 93 ? 2.619 -1.238 -2.585 1.00 98.75 93 VAL A O 1
ATOM 731 N N . SER A 1 94 ? 4.786 -0.967 -3.121 1.00 98.56 94 SER A N 1
ATOM 732 C CA . SER A 1 94 ? 5.296 -1.134 -1.755 1.00 98.56 94 SER A CA 1
ATOM 733 C C . SER A 1 94 ? 4.699 -0.113 -0.782 1.00 98.56 94 SER A C 1
ATOM 735 O O . SER A 1 94 ? 4.360 -0.466 0.345 1.00 98.56 94 SER A O 1
ATOM 737 N N . ASP A 1 95 ? 4.548 1.145 -1.199 1.00 98.69 95 ASP A N 1
ATOM 738 C CA . ASP A 1 95 ? 3.954 2.202 -0.376 1.00 98.69 95 ASP A CA 1
ATOM 739 C C . ASP A 1 95 ? 2.461 1.942 -0.129 1.00 98.69 95 ASP A C 1
ATOM 741 O O . ASP A 1 95 ? 1.966 2.138 0.984 1.00 98.69 95 ASP A O 1
ATOM 745 N N . LEU A 1 96 ? 1.737 1.469 -1.151 1.00 98.81 96 LEU A N 1
ATOM 746 C CA . LEU A 1 96 ? 0.339 1.062 -1.008 1.00 98.81 96 LEU A CA 1
ATOM 747 C C . LEU A 1 96 ? 0.187 -0.124 -0.050 1.00 98.81 96 LEU A C 1
ATOM 749 O O . LEU A 1 96 ? -0.688 -0.087 0.812 1.00 98.81 96 LEU A O 1
ATOM 753 N N . GLU A 1 97 ? 1.033 -1.147 -0.178 1.00 98.69 97 GLU A N 1
ATOM 754 C CA . GLU A 1 97 ? 1.052 -2.310 0.716 1.00 98.69 97 GLU A CA 1
ATOM 755 C C . GLU A 1 97 ? 1.367 -1.894 2.159 1.00 98.69 97 GLU A C 1
ATOM 757 O O . GLU A 1 97 ? 0.651 -2.286 3.080 1.00 98.69 97 GLU A O 1
ATOM 762 N N . SER A 1 98 ? 2.371 -1.031 2.366 1.00 98.62 98 SER A N 1
ATOM 763 C CA . SER A 1 98 ? 2.701 -0.485 3.690 1.00 98.62 98 SER A CA 1
ATOM 764 C C . SER A 1 98 ? 1.513 0.256 4.298 1.00 98.62 98 SER A C 1
ATOM 766 O O . SER A 1 98 ? 1.134 -0.009 5.437 1.00 98.62 98 SER A O 1
ATOM 768 N N . ARG A 1 99 ? 0.871 1.144 3.530 1.00 98.56 99 ARG A N 1
ATOM 769 C CA . ARG A 1 99 ? -0.280 1.919 4.006 1.00 98.56 99 ARG A CA 1
ATOM 770 C C . ARG A 1 99 ? -1.493 1.040 4.308 1.00 98.56 99 ARG A C 1
ATOM 772 O O . ARG A 1 99 ? -2.219 1.318 5.259 1.00 98.56 99 ARG A O 1
ATOM 779 N N . ALA A 1 100 ? -1.727 -0.000 3.512 1.00 98.69 100 ALA A N 1
ATOM 780 C CA . ALA A 1 100 ? -2.791 -0.964 3.772 1.00 98.69 100 ALA A CA 1
ATOM 781 C C . ALA A 1 100 ? -2.546 -1.711 5.090 1.00 98.69 100 ALA A C 1
ATOM 783 O O . ALA A 1 100 ? -3.455 -1.797 5.913 1.00 98.69 100 ALA A O 1
ATOM 784 N N . ASN A 1 101 ? -1.312 -2.166 5.326 1.00 98.62 101 ASN A N 1
ATOM 785 C CA . ASN A 1 101 ? -0.931 -2.836 6.569 1.00 98.62 101 ASN A CA 1
ATOM 786 C C . ASN A 1 101 ? -1.043 -1.906 7.786 1.00 98.62 101 ASN A C 1
ATOM 788 O O . ASN A 1 101 ? -1.560 -2.309 8.822 1.00 98.62 101 ASN A O 1
ATOM 792 N N . GLU A 1 102 ? -0.617 -0.647 7.666 1.00 98.62 102 GLU A N 1
ATOM 793 C CA . GLU A 1 102 ? -0.780 0.353 8.730 1.00 98.62 102 GLU A CA 1
ATOM 794 C C . GLU A 1 102 ? -2.255 0.576 9.083 1.00 98.62 102 GLU A C 1
ATOM 796 O O . GLU A 1 102 ? -2.615 0.602 10.258 1.00 98.62 102 GLU A O 1
ATOM 801 N N . LEU A 1 103 ? -3.125 0.727 8.079 1.00 98.69 103 LEU A N 1
ATOM 802 C CA . LEU A 1 103 ? -4.563 0.886 8.305 1.00 98.69 103 LEU A CA 1
ATOM 803 C C . LEU A 1 103 ? -5.190 -0.366 8.926 1.00 98.69 103 LEU A C 1
ATOM 805 O O . LEU A 1 103 ? -6.029 -0.228 9.811 1.00 98.69 103 LEU A O 1
ATOM 809 N N . HIS A 1 104 ? -4.772 -1.558 8.498 1.00 98.62 104 HIS A N 1
ATOM 810 C CA . HIS A 1 104 ? -5.231 -2.819 9.077 1.00 98.62 104 HIS A CA 1
ATOM 811 C C . HIS A 1 104 ? -4.864 -2.912 10.561 1.00 98.62 104 HIS A C 1
ATOM 813 O O . HIS A 1 104 ? -5.748 -3.066 11.395 1.00 98.62 104 HIS A O 1
ATOM 819 N N . ASN A 1 105 ? -3.590 -2.704 10.903 1.00 98.56 105 ASN A N 1
ATOM 820 C CA . ASN A 1 105 ? -3.124 -2.749 12.290 1.00 98.56 105 ASN A CA 1
ATOM 821 C C . ASN A 1 105 ? -3.840 -1.711 13.169 1.00 98.56 105 ASN A C 1
ATOM 823 O O . ASN A 1 105 ? -4.236 -2.011 14.290 1.00 98.56 105 ASN A O 1
ATOM 827 N N . ASN A 1 106 ? -4.049 -0.493 12.655 1.00 98.56 106 ASN A N 1
ATOM 828 C CA . ASN A 1 106 ? -4.784 0.541 13.384 1.00 98.56 106 ASN A CA 1
ATOM 829 C C . ASN A 1 106 ? -6.245 0.144 13.637 1.00 98.56 106 ASN A C 1
ATOM 831 O O . ASN A 1 106 ? -6.777 0.449 14.703 1.00 98.56 106 ASN A O 1
ATOM 835 N N . ASN A 1 107 ? -6.899 -0.510 12.674 1.00 98.50 107 ASN A N 1
ATOM 836 C CA . ASN A 1 107 ? -8.252 -1.022 12.873 1.00 98.50 107 ASN A CA 1
ATOM 837 C C . ASN A 1 107 ? -8.268 -2.110 13.948 1.00 98.50 107 ASN A C 1
ATOM 839 O O . ASN A 1 107 ? -9.061 -1.995 14.877 1.00 98.50 107 ASN A O 1
ATOM 843 N N . ASP A 1 108 ? -7.354 -3.081 13.885 1.00 98.62 108 ASP A N 1
ATOM 844 C CA . ASP A 1 108 ? -7.259 -4.159 14.877 1.00 98.62 108 ASP A CA 1
ATOM 845 C C . ASP A 1 108 ? -7.061 -3.598 16.299 1.00 98.62 108 ASP A C 1
ATOM 847 O O . ASP A 1 108 ? -7.767 -3.973 17.238 1.00 98.62 108 ASP A O 1
ATOM 851 N N . GLU A 1 109 ? -6.160 -2.622 16.463 1.00 98.56 109 GLU A N 1
ATOM 852 C CA . GLU A 1 109 ? -5.935 -1.951 17.749 1.00 98.56 109 GLU A CA 1
ATOM 853 C C . GLU A 1 109 ? -7.177 -1.208 18.263 1.00 98.56 109 GLU A C 1
ATOM 855 O O . GLU A 1 109 ? -7.431 -1.148 19.471 1.00 98.56 109 GLU A O 1
ATOM 860 N N . LEU A 1 110 ? -7.933 -0.565 17.370 1.00 98.62 110 LEU A N 1
ATOM 861 C CA . LEU A 1 110 ? -9.157 0.145 17.740 1.00 98.62 110 LEU A CA 1
ATOM 862 C C . LEU A 1 110 ? -10.271 -0.833 18.115 1.00 98.62 110 LEU A C 1
ATOM 864 O O . LEU A 1 110 ? -10.984 -0.585 19.088 1.00 98.62 110 LEU A O 1
ATOM 868 N N . GLU A 1 111 ? -10.398 -1.944 17.397 1.00 98.50 111 GLU A N 1
ATOM 869 C CA . GLU A 1 111 ? -11.348 -3.011 17.705 1.00 98.50 111 GLU A CA 1
ATOM 870 C C . GLU A 1 111 ? -11.055 -3.650 19.069 1.00 98.50 111 GLU A C 1
ATOM 872 O O . GLU A 1 111 ? -11.976 -3.828 19.874 1.00 98.50 111 GLU A O 1
ATOM 877 N N . GLU A 1 112 ? -9.784 -3.903 19.396 1.00 98.50 112 GLU A N 1
ATOM 878 C CA . GLU A 1 112 ? -9.380 -4.412 20.712 1.00 98.50 112 GLU A CA 1
ATOM 879 C C . GLU A 1 112 ? -9.729 -3.425 21.839 1.00 98.50 112 GLU A C 1
ATOM 881 O O . GLU A 1 112 ? -10.301 -3.810 22.869 1.00 98.50 112 GLU A O 1
ATOM 886 N N . LYS A 1 113 ? -9.456 -2.128 21.636 1.00 98.44 113 LYS A N 1
ATOM 887 C CA . LYS A 1 113 ? -9.819 -1.068 22.595 1.00 98.44 113 LYS A CA 1
ATOM 888 C C . LYS A 1 113 ? -11.329 -0.990 22.796 1.00 98.44 113 LYS A C 1
ATOM 890 O O . LYS A 1 113 ? -11.789 -0.886 23.934 1.00 98.44 113 LYS A O 1
ATOM 895 N N . ILE A 1 114 ? -12.103 -1.062 21.714 1.00 98.50 114 ILE A N 1
ATOM 896 C CA . ILE A 1 114 ? -13.568 -1.070 21.772 1.00 98.50 114 ILE A CA 1
ATOM 897 C C . ILE A 1 114 ? -14.053 -2.290 22.553 1.00 98.50 114 ILE A C 1
ATOM 899 O O . ILE A 1 114 ? -14.844 -2.129 23.479 1.00 98.50 114 ILE A O 1
ATOM 903 N N . SER A 1 115 ? -13.554 -3.486 22.239 1.00 98.38 115 SER A N 1
ATOM 904 C CA . SER A 1 115 ? -13.919 -4.725 22.934 1.00 98.38 115 SER A CA 1
ATOM 905 C C . SER A 1 115 ? -13.638 -4.634 24.436 1.00 98.38 115 SER A C 1
ATOM 907 O O . SER A 1 115 ? -14.517 -4.908 25.257 1.00 98.38 115 SER A O 1
ATOM 909 N N . THR A 1 116 ? -12.450 -4.152 24.808 1.00 98.44 116 THR A N 1
ATOM 910 C CA . THR A 1 116 ? -12.046 -3.956 26.208 1.00 98.44 116 THR A CA 1
ATOM 911 C C . THR A 1 116 ? -13.002 -3.010 26.934 1.00 98.44 116 THR A C 1
ATOM 913 O O . THR A 1 116 ? -13.609 -3.386 27.939 1.00 98.44 116 THR A O 1
ATOM 916 N N . LEU A 1 117 ? -13.230 -1.816 26.379 1.00 98.31 117 LEU A N 1
ATOM 917 C CA . LEU A 1 117 ? -14.116 -0.820 26.982 1.00 98.31 117 LEU A CA 1
ATOM 918 C C . LEU A 1 117 ? -15.576 -1.289 27.031 1.00 98.31 117 LEU A C 1
ATOM 920 O O . LEU A 1 117 ? -16.285 -1.011 27.999 1.00 98.31 117 LEU A O 1
ATOM 924 N N . MET A 1 118 ? -16.048 -2.014 26.015 1.00 98.12 118 MET A N 1
ATOM 925 C CA . MET A 1 118 ? -17.395 -2.585 25.996 1.00 98.12 118 MET A CA 1
ATOM 926 C C . MET A 1 118 ? -17.574 -3.640 27.090 1.00 98.12 118 MET A C 1
ATOM 928 O O . MET A 1 118 ? -18.613 -3.648 27.761 1.00 98.12 118 MET A O 1
ATOM 932 N N . ASN A 1 119 ? -16.574 -4.496 27.307 1.00 97.94 119 ASN A N 1
ATOM 933 C CA . ASN A 1 119 ? -16.586 -5.506 28.363 1.00 97.94 119 ASN A CA 1
ATOM 934 C C . ASN A 1 119 ? -16.594 -4.860 29.752 1.00 97.94 119 ASN A C 1
ATOM 936 O O . ASN A 1 119 ? -17.437 -5.209 30.582 1.00 97.94 119 ASN A O 1
ATOM 940 N N . GLU A 1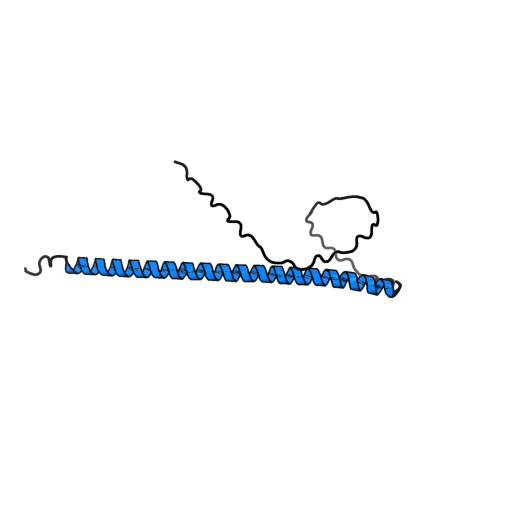 120 ? -15.732 -3.867 29.980 1.00 97.50 120 GLU A N 1
ATOM 941 C CA . GLU A 1 120 ? -15.706 -3.087 31.221 1.00 97.50 120 GLU A CA 1
ATOM 942 C C . GLU A 1 120 ? -17.045 -2.391 31.475 1.00 97.50 120 GLU A C 1
ATOM 944 O O . GLU A 1 120 ? -17.640 -2.540 32.543 1.00 97.50 120 GLU A O 1
ATOM 949 N N . ASN A 1 121 ? -17.581 -1.683 30.476 1.00 96.88 121 ASN A N 1
ATOM 950 C CA . ASN A 1 121 ? -18.857 -0.986 30.603 1.00 96.88 121 ASN A CA 1
ATOM 951 C C . ASN A 1 121 ? -19.996 -1.964 30.921 1.00 96.88 121 ASN A C 1
ATOM 953 O O . ASN A 1 121 ? -20.836 -1.696 31.781 1.00 96.88 121 ASN A O 1
ATOM 957 N N . THR A 1 122 ? -19.996 -3.127 30.270 1.00 97.12 122 THR A N 1
ATOM 958 C CA . THR A 1 122 ? -20.966 -4.195 30.526 1.00 97.12 122 THR A CA 1
ATOM 959 C C . THR A 1 122 ? -20.841 -4.734 31.950 1.00 97.12 122 THR A C 1
ATOM 961 O O . THR A 1 122 ? -21.857 -4.908 32.625 1.00 97.12 122 THR A O 1
ATOM 964 N N . MET A 1 123 ? -19.620 -4.968 32.438 1.00 97.00 123 MET A N 1
ATOM 965 C CA . MET A 1 123 ? -19.371 -5.406 33.813 1.00 97.00 123 MET A CA 1
ATOM 966 C C . MET A 1 123 ? -19.858 -4.363 34.825 1.00 97.00 123 MET A C 1
ATOM 968 O O . MET A 1 123 ? -20.595 -4.710 35.747 1.00 97.00 123 MET A O 1
ATOM 972 N N . LEU A 1 124 ? -19.527 -3.086 34.622 1.00 95.94 124 LEU A N 1
ATOM 973 C CA . LEU A 1 124 ? -19.959 -1.992 35.492 1.00 95.94 124 LEU A CA 1
ATOM 974 C C . LEU A 1 124 ? -21.487 -1.860 35.523 1.00 95.94 124 LEU A C 1
ATOM 976 O O . LEU A 1 124 ? -22.069 -1.761 36.603 1.00 95.94 124 LEU A O 1
ATOM 980 N N . ARG A 1 125 ? -22.161 -1.937 34.366 1.00 94.50 125 ARG A N 1
ATOM 981 C CA . ARG A 1 125 ? -23.634 -1.948 34.297 1.00 94.50 125 ARG A CA 1
ATOM 982 C C . ARG A 1 125 ? -24.232 -3.109 35.087 1.00 94.50 125 ARG A C 1
ATOM 984 O O . ARG A 1 125 ? -25.175 -2.895 35.844 1.00 94.50 125 ARG A O 1
ATOM 991 N N . LYS A 1 126 ? -23.678 -4.319 34.949 1.00 94.31 126 LYS A N 1
ATOM 992 C CA . LYS A 1 126 ? -24.118 -5.498 35.715 1.00 94.31 126 LYS A CA 1
ATOM 993 C C . LYS A 1 126 ? -23.933 -5.293 37.218 1.00 94.31 126 LYS A C 1
ATOM 995 O O . LYS A 1 126 ? -24.857 -5.572 37.975 1.00 94.31 126 LYS A O 1
ATOM 1000 N N . MET A 1 127 ? -22.783 -4.770 37.652 1.00 92.31 127 MET A N 1
ATOM 1001 C CA . MET A 1 127 ? -22.560 -4.481 39.071 1.00 92.31 127 MET A CA 1
ATOM 1002 C C . MET A 1 127 ? -23.575 -3.472 39.602 1.00 92.31 127 MET A C 1
ATOM 1004 O O . MET A 1 127 ? -24.159 -3.728 40.644 1.00 92.31 127 MET A O 1
ATOM 1008 N N . LEU A 1 128 ? -23.837 -2.378 38.878 1.00 91.25 128 LEU A N 1
ATOM 1009 C CA . LEU A 1 128 ? -24.820 -1.367 39.285 1.00 91.25 128 LEU A CA 1
ATOM 1010 C C . LEU A 1 128 ? -26.244 -1.924 39.389 1.00 91.25 128 LEU A C 1
ATOM 1012 O O . LEU A 1 128 ? -26.992 -1.517 40.271 1.00 91.25 128 LEU A O 1
ATOM 1016 N N . ILE A 1 129 ? -26.634 -2.842 38.503 1.00 90.75 129 ILE A N 1
ATOM 1017 C CA . ILE A 1 129 ? -27.935 -3.521 38.593 1.00 90.75 129 ILE A CA 1
ATOM 1018 C C . ILE A 1 129 ? -27.994 -4.390 39.853 1.00 90.75 129 ILE A C 1
ATOM 1020 O O . ILE A 1 129 ? -28.999 -4.369 40.557 1.00 90.75 129 ILE A O 1
ATOM 1024 N N . ASN A 1 130 ? -26.917 -5.113 40.157 1.00 85.75 130 ASN A N 1
ATOM 1025 C CA . ASN A 1 130 ? -26.860 -6.015 41.305 1.00 85.75 130 ASN A CA 1
ATOM 1026 C C . ASN A 1 130 ? -26.737 -5.280 42.651 1.00 85.75 130 ASN A C 1
ATOM 1028 O O . ASN A 1 130 ? -27.203 -5.795 43.663 1.00 85.75 130 ASN A O 1
ATOM 1032 N N . THR A 1 131 ? -26.092 -4.110 42.684 1.00 80.88 131 THR A N 1
ATOM 1033 C CA . THR A 1 131 ? -25.882 -3.315 43.907 1.00 80.88 131 THR A CA 1
ATOM 1034 C C . THR A 1 131 ? -26.953 -2.260 44.143 1.00 80.88 131 THR A C 1
ATOM 1036 O O . THR A 1 131 ? -27.006 -1.692 45.235 1.00 80.88 131 THR A O 1
ATOM 1039 N N . ARG A 1 132 ? -27.832 -1.995 43.167 1.00 71.81 132 ARG A N 1
ATOM 1040 C CA . ARG A 1 132 ? -29.045 -1.215 43.421 1.00 71.81 132 ARG A CA 1
ATOM 1041 C C . ARG A 1 132 ? -29.899 -1.972 44.445 1.00 71.81 132 ARG A C 1
ATOM 1043 O O . ARG A 1 132 ? -30.275 -3.114 44.173 1.00 71.81 132 ARG A O 1
ATOM 1050 N N . PRO A 1 133 ? -30.220 -1.376 45.609 1.00 62.72 133 PRO A N 1
ATOM 1051 C CA . PRO A 1 133 ? -31.197 -1.976 46.503 1.00 62.72 133 PRO A CA 1
ATOM 1052 C C . PRO A 1 133 ? -32.501 -2.141 45.720 1.00 62.72 133 PRO A C 1
ATOM 1054 O O . PRO A 1 133 ? -32.879 -1.244 44.961 1.00 62.72 133 PRO A O 1
ATOM 1057 N N . LYS A 1 134 ? -33.177 -3.285 45.875 1.00 61.84 134 LYS A N 1
ATOM 1058 C CA . LYS A 1 134 ? -34.570 -3.432 45.442 1.00 61.84 134 LYS A CA 1
ATOM 1059 C C . LYS A 1 134 ? -35.397 -2.468 46.292 1.00 61.84 134 LYS A C 1
ATOM 1061 O O . LYS A 1 134 ? -35.869 -2.851 47.356 1.00 61.84 134 LYS A O 1
ATOM 1066 N N . ALA A 1 135 ? -35.452 -1.202 45.894 1.00 60.84 135 ALA A N 1
ATOM 1067 C CA . ALA A 1 135 ? -36.351 -0.239 46.491 1.00 60.84 135 ALA A CA 1
ATOM 1068 C C . ALA A 1 135 ? -37.770 -0.710 46.159 1.00 60.84 135 ALA A C 1
ATOM 1070 O O . ALA A 1 135 ? -38.179 -0.694 45.001 1.00 60.84 135 ALA A O 1
ATOM 1071 N N . ASP A 1 136 ? -38.441 -1.196 47.198 1.00 56.50 136 ASP A N 1
ATOM 1072 C CA . ASP A 1 136 ? -39.885 -1.121 47.378 1.00 56.50 136 ASP A CA 1
ATOM 1073 C C . ASP A 1 136 ? -40.753 -1.933 46.399 1.00 56.50 136 ASP A C 1
ATOM 1075 O O . ASP A 1 136 ? -41.635 -1.411 45.729 1.00 56.50 136 ASP A O 1
ATOM 1079 N N . GLU A 1 137 ? -40.575 -3.255 46.400 1.00 56.53 137 GLU A N 1
ATOM 1080 C CA . GLU A 1 137 ? -41.647 -4.207 46.064 1.00 56.53 137 GLU A CA 1
ATOM 1081 C C . GLU A 1 137 ? -42.216 -4.747 47.385 1.00 56.53 137 GLU A C 1
ATOM 1083 O O . GLU A 1 137 ? -41.869 -5.846 47.800 1.00 56.53 137 GLU A O 1
ATOM 1088 N N . ASN A 1 138 ? -42.970 -3.917 48.110 1.00 46.16 138 ASN A N 1
ATOM 1089 C CA . ASN A 1 138 ? -43.878 -4.306 49.199 1.00 46.16 138 ASN A CA 1
ATOM 1090 C C . ASN A 1 138 ? -44.798 -3.102 49.476 1.00 46.16 138 ASN A C 1
ATOM 1092 O O . ASN A 1 138 ? -44.475 -2.239 50.294 1.00 46.16 138 ASN A O 1
ATOM 1096 N N . HIS A 1 139 ? -45.902 -3.028 48.729 1.00 45.88 139 HIS A N 1
ATOM 1097 C CA . HIS A 1 139 ? -47.074 -2.212 49.051 1.00 45.88 139 HIS A CA 1
ATOM 1098 C C . HIS A 1 139 ? -48.131 -3.111 49.695 1.00 45.88 139 HIS A C 1
ATOM 1100 O O . HIS A 1 139 ? -48.251 -4.269 49.231 1.00 45.88 139 HIS A O 1
#

pLDDT: mean 72.79, std 24.0, range [38.0, 98.88]

Organism: Brassica carinata (NCBI:txid52824)

InterPro domains:
  IPR004827 Basic-leucine zipper domain [PF00170] (67-126)
  IPR004827 Basic-leuc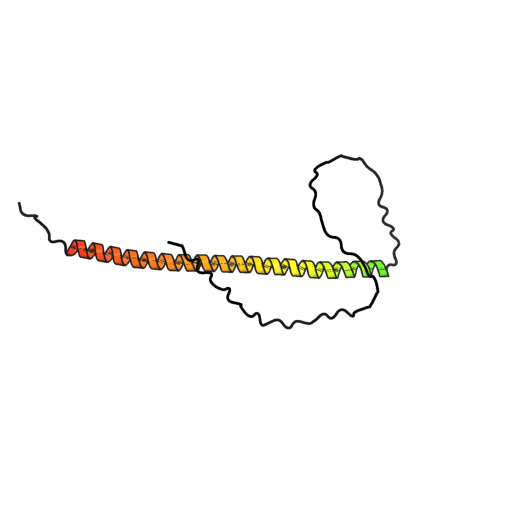ine zipper domain [PS00036] (73-88)
  IPR004827 Basic-leucine zipper domain [PS50217] (68-131)
  IPR004827 Basic-leucine zipper domain [SM00338] (66-130)
  IPR044280 Transcriptional activator Hac1/HY5 [PTHR46714] (17-137)
  IPR046347 Basic-leucine zipper domain superfamily [SSF57959] (70-128)

Foldseek 3Di:
DDDDDPDDDDDDDDDDDDPDDDPDDPDDDDDDDDDDDDDDDDDDDDDDDDDDDDDPPPPPDDDPVVVVVVVVVVVVVVVVVVVVVVVVVVVVVVVVVVVVVVVVVVVVVVVVVVVVVVVVVVVVVVVCVVPPPPPDPPD

Radius of gyration: 35.27 Å; chains: 1; bounding box: 83×37×98 Å

Sequence (139 aa):
MGTRVLLLPPRSKKTEESEEEELMVPDMEAAGSTGVVSSSADDGANNPETDQTQNAKRPRGRNPVDKEYRSLKRLLRNRVSAQQARERKKVYVSDLESRANELHNNNDELEEKISTLMNENTMLRKMLINTRPKADENH

=== Feature glossary ===
Legend for the data blocks above and below:

— What the protein is —

The amino-acid sequence is the protein's primary structure: the linear order of residues from the N-terminus to the C-terminus, written in one-letter code. Everything else here — the 3D coordinates, the secondary structure, the domain annotations — is ultimately a consequence of this string.

Functional annotations link the protein to curated databases. InterPro entries identify conserved domains and families by matching the sequence against member-database signatures (Pfam, PROSITE, CDD, …). Gene Ontology (GO) terms describe molecular function, biological process, and cellular component in a controlled vocabulary. CATH places the structure in a hierarchical fold classification (Class/Architecture/Topology/Homologous-superfamily). The organism is the source species.

— Where its atoms are —

Atomic coordinates in PDBx/mmCIF format — the same representation the Protein Data Bank distributes. Each line of the _atom_site loop places one backbone atom in Cartesian space (units: ångströms, origin: arbitrary).

The six renders are orthographic views along the three Cartesian axes in both directions. Representation (cartoon, sticks, or surface) and color scheme (sequence-rainbow or by-chain) vary across proteins so the training set covers all the common visualization conventions.

— Local backbone conformation —

Eight-state secondary structure (DSSP): H is the canonical α-helix, G the tighter 3₁₀-helix, I the wider π-helix; E/B are β-structure, T and S are turns and bends, and '-' is everything else. DSSP derives these from the pattern of main-chain N–H···O=C hydrogen bonds, not from the sequence.

Three-state secondary structure (P-SEA) collapses the eight DSSP classes into helix (a), strand (b), and coil (c). P-SEA assigns these from Cα geometry alone — distances and angles — without requiring backbone oxygens, so it works on any Cα trace.

φ (phi) and ψ (psi) are the two rotatable backbone dihedrals per residue: φ is the C(i-1)–N–Cα–C torsion, ψ is the N–Cα–C–N(i+1) torsion, both in degrees on (−180°, 180°]. α-helical residues cluster near (−60°, −45°); β-strand residues near (−120°, +130°). A Ramachandran plot is simply a scatter of (φ, ψ) for every residue.

— Global shape and packing —

The geometric summary reports three shape descriptors. Rg (radius of gyration) measures how spread out the Cα atoms are about their centre of mass; compact globular proteins have small Rg, elongated or unfolded ones large. Cα contacts (<8 Å, |i−j|>4) count long-range residue pairs in spatial proximity — high for tightly packed folds, near zero for rods or random coil. The bounding-box extents give the protein's footprint along x, y, z in Å.

SASA measures how much of the protein is reachable by solvent. It is computed by rolling a water-sized probe over the atomic surface and summing the exposed area (Å²). Per-residue SASA distinguishes core (buried, low SASA) from surface (exposed, high SASA) residues; total SASA is a whole-molecule size measure.

Plot images: a contact map (which residues are close in 3D, as an N×N binary image), a Ramachandran scatter (backbone torsion angles, revealing secondary-structure composition at a glance), and — for AlphaFold structures — a PAE heatmap (pairwise prediction confidence).

— Structural neighborhood —

A 3Di character summarizes, for each residue, the relative orientation of the Cα frame of its nearest spatial neighbor. Because it encodes fold topology rather than chemistry, 3Di alignments detect remote structural similarity that sequence alignment misses.

The Foldseek neighbor list gives the closest experimentally determined structures in the PDB, ranked by structural alignment. TM-score near 1 means near-identical fold; near 0.3 means only rough topology match. This is how one finds what a novel AlphaFold prediction most resembles in the solved-structure universe.

— Confidence and disorder —

For AlphaFold models, the B-factor field carries pLDDT — the model's own estimate of local accuracy on a 0–100 scale. Regions with pLDDT<50 should be treated as essentially unmodeled; they often correspond to intrinsically disordered segments.

Crystallographic B-factors measure how much each atom's electron density is smeared out, in Å². They rise in mobile loops and surface residues and fall in the buried interior. In AlphaFold models this column is repurposed to hold pLDDT instead.

Predicted Aligned Error (PAE) is an AlphaFold confidence matrix: entry (i, j) is the expected error in the position of residue j, in ångströms, when the prediction is superimposed on the true structure at residue i. Low PAE within a block of residues means that block is internally rigid and well-predicted; high PAE between two blocks means their relative placement is uncertain even if each block individually is confident.